Protein AF-A0A221MFC1-F1 (afdb_monomer_lite)

pLDDT: mean 81.08, std 14.46, range [47.0, 97.62]

Sequence (116 aa):
MKDYQKLYAYLPYFEKLSRDNNGLTDGKNPFVSEQHLLYTEYAKEMVEFAECFYEVGFVDADYMETLDEYGITNADEMDCNIPTADERLTKAILTKMIRDERFTSDAWVSYVEKSG

InterPro domains:
  IPR045425 Protein of unknown function DUF6508 [PF20118] (3-113)

Structure (mmCIF, N/CA/C/O backbone):
data_AF-A0A221MFC1-F1
#
_entry.id   AF-A0A221MFC1-F1
#
loop_
_atom_site.group_PDB
_atom_site.id
_atom_site.type_symbol
_atom_site.label_atom_id
_atom_site.label_alt_id
_atom_site.label_comp_id
_atom_site.label_asym_id
_atom_site.label_entity_id
_atom_site.label_seq_id
_atom_site.pdbx_PDB_ins_code
_atom_site.Cartn_x
_atom_site.Cartn_y
_atom_site.Cartn_z
_atom_site.occupancy
_atom_site.B_iso_or_equiv
_atom_site.auth_seq_id
_atom_site.auth_comp_id
_atom_site.auth_asym_id
_atom_site.auth_atom_id
_atom_site.pdbx_PDB_model_num
ATOM 1 N N . MET A 1 1 ? 3.248 -14.866 15.976 1.00 47.12 1 MET A N 1
ATOM 2 C CA . MET A 1 1 ? 3.705 -13.479 15.750 1.00 47.12 1 MET A CA 1
ATOM 3 C C . MET A 1 1 ? 3.839 -13.300 14.256 1.00 47.12 1 MET A C 1
ATOM 5 O O . MET A 1 1 ? 4.416 -14.178 13.629 1.00 47.12 1 MET A O 1
ATOM 9 N N . LYS A 1 2 ? 3.236 -12.253 13.690 1.00 64.25 2 LYS A N 1
ATOM 10 C CA . LYS A 1 2 ? 3.432 -11.929 12.277 1.00 64.25 2 LYS A CA 1
ATOM 11 C C . LYS A 1 2 ? 4.822 -11.307 12.148 1.00 64.25 2 LYS A C 1
ATOM 13 O O . LYS A 1 2 ? 5.126 -10.362 12.871 1.00 64.25 2 LYS A O 1
ATOM 18 N N . ASP A 1 3 ? 5.676 -11.905 11.328 1.00 76.38 3 ASP A N 1
ATOM 19 C CA . ASP A 1 3 ? 7.062 -11.473 11.181 1.00 76.38 3 ASP A CA 1
ATOM 20 C C . ASP A 1 3 ? 7.176 -10.446 10.054 1.00 76.38 3 ASP A C 1
ATOM 22 O O . ASP A 1 3 ? 7.448 -10.768 8.898 1.00 76.38 3 ASP A O 1
ATOM 26 N N . TYR A 1 4 ? 6.920 -9.187 10.400 1.00 85.31 4 TYR A N 1
ATOM 27 C CA . TYR A 1 4 ? 7.044 -8.073 9.465 1.00 85.31 4 TYR A CA 1
ATOM 28 C C . TYR A 1 4 ? 8.499 -7.645 9.242 1.00 85.31 4 TYR A C 1
ATOM 30 O O . TYR A 1 4 ? 8.738 -6.716 8.474 1.00 85.31 4 TYR A O 1
ATOM 38 N N . GLN A 1 5 ? 9.485 -8.313 9.861 1.00 86.06 5 GLN A N 1
ATOM 39 C CA . GLN A 1 5 ? 10.896 -7.963 9.677 1.00 86.06 5 GLN A CA 1
ATOM 40 C C . GLN A 1 5 ? 11.332 -8.087 8.220 1.00 86.06 5 GLN A C 1
ATOM 42 O O . GLN A 1 5 ? 12.179 -7.319 7.768 1.00 86.06 5 GLN A O 1
ATOM 47 N N . LYS A 1 6 ? 10.705 -8.995 7.462 1.00 89.62 6 LYS A N 1
ATOM 48 C CA . LYS A 1 6 ? 10.934 -9.132 6.021 1.00 89.62 6 LYS A CA 1
ATOM 49 C C . LYS A 1 6 ? 10.647 -7.839 5.249 1.00 89.62 6 LYS A C 1
ATOM 51 O O . LYS A 1 6 ? 11.347 -7.561 4.284 1.00 89.62 6 LYS A O 1
ATOM 56 N N . LEU A 1 7 ? 9.680 -7.024 5.683 1.00 89.81 7 LEU A N 1
ATOM 57 C CA . LEU A 1 7 ? 9.381 -5.739 5.037 1.00 89.81 7 LEU A CA 1
ATOM 58 C C . LEU A 1 7 ? 10.487 -4.709 5.283 1.00 89.81 7 LEU A C 1
ATOM 60 O O . LEU A 1 7 ? 10.785 -3.903 4.406 1.00 89.81 7 LEU A O 1
ATOM 64 N N . TYR A 1 8 ? 11.158 -4.770 6.436 1.00 89.25 8 TYR A N 1
ATOM 65 C CA . TYR A 1 8 ? 12.258 -3.855 6.738 1.00 89.25 8 TYR A CA 1
ATOM 66 C C . TYR A 1 8 ? 13.481 -4.064 5.843 1.00 89.25 8 TYR A C 1
ATOM 68 O O . TYR A 1 8 ? 14.261 -3.131 5.662 1.00 89.25 8 TYR A O 1
ATOM 76 N N . ALA A 1 9 ? 13.625 -5.239 5.220 1.00 91.94 9 ALA A N 1
ATOM 77 C CA . ALA A 1 9 ? 14.673 -5.486 4.231 1.00 91.94 9 ALA A CA 1
ATOM 78 C C . ALA A 1 9 ? 14.574 -4.554 3.006 1.00 91.94 9 ALA A C 1
ATOM 80 O O . ALA A 1 9 ? 15.580 -4.333 2.334 1.00 91.94 9 ALA A O 1
ATOM 81 N N . TYR A 1 10 ? 13.398 -3.967 2.751 1.00 91.31 10 TYR A N 1
ATOM 82 C CA . TYR A 1 10 ? 13.158 -3.030 1.652 1.00 91.31 10 TYR A CA 1
ATOM 83 C C . TYR A 1 10 ? 13.371 -1.558 2.050 1.00 91.31 10 TYR A C 1
ATOM 85 O O . TYR A 1 10 ? 13.425 -0.701 1.172 1.00 91.31 10 TYR A O 1
ATO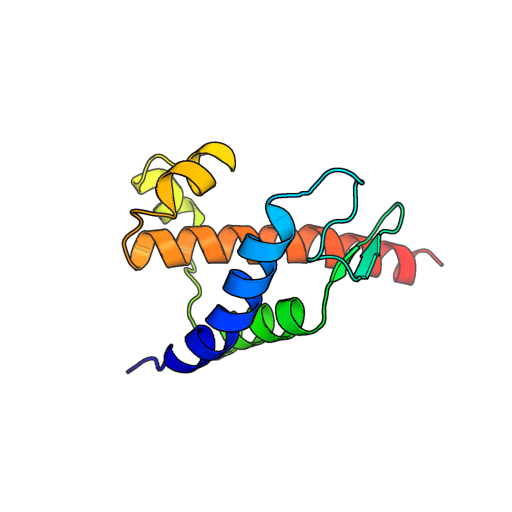M 93 N N . LEU A 1 11 ? 13.561 -1.231 3.340 1.00 89.12 11 LEU A N 1
ATOM 94 C CA . LEU A 1 11 ? 13.828 0.152 3.772 1.00 89.12 11 LEU A CA 1
ATOM 95 C C . LEU A 1 11 ? 15.026 0.791 3.048 1.00 89.12 11 LEU A C 1
ATOM 97 O O . LEU A 1 11 ? 14.870 1.912 2.564 1.00 89.12 11 LEU A O 1
ATOM 101 N N . PRO A 1 12 ? 16.181 0.113 2.866 1.00 90.75 12 PRO A N 1
ATOM 102 C CA . PRO A 1 12 ? 17.313 0.710 2.157 1.00 90.75 12 PRO A CA 1
ATOM 103 C C . PRO A 1 12 ? 16.991 1.102 0.710 1.00 90.75 12 PRO A C 1
ATOM 105 O O . PRO A 1 12 ? 17.548 2.077 0.201 1.00 90.75 12 PRO A O 1
ATOM 108 N N . TYR A 1 13 ? 16.097 0.359 0.047 1.00 88.19 13 TYR A N 1
ATOM 109 C CA . TYR A 1 13 ? 15.622 0.684 -1.296 1.00 88.19 13 TYR A CA 1
ATOM 110 C C . TYR A 1 13 ? 14.827 1.997 -1.283 1.00 88.19 13 TYR A C 1
ATOM 112 O O . TYR A 1 13 ? 15.191 2.933 -1.995 1.00 88.19 13 TYR A O 1
ATOM 120 N N . PHE A 1 14 ? 13.828 2.122 -0.404 1.00 85.38 14 PHE A N 1
ATOM 121 C CA . PHE A 1 14 ? 13.028 3.346 -0.274 1.00 85.38 14 PHE A CA 1
ATOM 122 C C . PHE A 1 14 ? 13.851 4.559 0.197 1.00 85.38 14 PHE A C 1
ATOM 124 O O . PHE A 1 14 ? 13.678 5.663 -0.315 1.00 85.38 14 PHE A O 1
ATOM 131 N N . GLU A 1 15 ? 14.801 4.374 1.116 1.00 86.38 15 GLU A N 1
ATOM 132 C CA . GLU A 1 15 ? 15.710 5.437 1.571 1.00 86.38 15 GLU A CA 1
ATOM 133 C C . GLU A 1 15 ? 16.646 5.919 0.458 1.00 86.38 15 GLU A C 1
ATOM 135 O O . GLU A 1 15 ? 16.943 7.112 0.347 1.00 86.38 15 GLU A O 1
ATOM 140 N N . LYS A 1 16 ? 17.146 4.998 -0.374 1.00 85.19 16 LYS A N 1
ATOM 141 C CA . LYS A 1 16 ? 17.930 5.352 -1.559 1.00 85.19 16 LYS A CA 1
ATOM 142 C C . LYS A 1 16 ? 17.077 6.164 -2.532 1.00 85.19 16 LYS A C 1
ATOM 144 O O . LYS A 1 16 ? 17.506 7.241 -2.928 1.00 85.19 16 LYS A O 1
ATOM 149 N N . LEU A 1 17 ? 15.861 5.705 -2.828 1.00 81.00 17 LEU A N 1
ATOM 150 C CA . LEU A 1 17 ? 14.929 6.429 -3.689 1.00 81.00 17 LEU A CA 1
ATOM 151 C C . LEU A 1 17 ? 14.613 7.831 -3.172 1.00 81.00 17 LEU A C 1
ATOM 153 O O . LEU A 1 17 ? 14.640 8.772 -3.950 1.00 81.00 17 LEU A O 1
ATOM 157 N N . SER A 1 18 ? 14.354 7.998 -1.874 1.00 76.44 18 SER A N 1
ATOM 158 C CA . SER A 1 18 ? 14.084 9.315 -1.284 1.00 76.44 18 SER A CA 1
ATOM 159 C C . SER A 1 18 ? 15.277 10.270 -1.421 1.00 76.44 18 SER A C 1
ATOM 161 O O . SER A 1 18 ? 15.091 11.436 -1.765 1.00 76.44 18 SER A O 1
ATOM 163 N N . ARG A 1 19 ? 16.508 9.779 -1.217 1.00 75.62 19 ARG A N 1
ATOM 164 C CA . ARG A 1 19 ? 17.728 10.583 -1.408 1.00 75.62 19 ARG A CA 1
ATOM 165 C C . ARG A 1 19 ? 17.940 10.977 -2.865 1.00 75.62 19 ARG A C 1
ATOM 167 O O . ARG A 1 19 ? 18.299 12.124 -3.125 1.00 75.62 19 ARG A O 1
ATOM 174 N N . ASP A 1 20 ? 17.699 10.049 -3.785 1.00 71.06 20 ASP A N 1
ATOM 175 C CA . ASP A 1 20 ? 17.884 10.261 -5.220 1.00 71.06 20 ASP A CA 1
ATOM 176 C C . ASP A 1 20 ? 16.753 11.144 -5.813 1.00 71.06 20 ASP A C 1
ATOM 178 O O . ASP A 1 20 ? 16.996 11.931 -6.727 1.00 71.06 20 ASP A O 1
ATOM 182 N N . ASN A 1 21 ? 15.538 11.101 -5.242 1.00 60.06 21 ASN A N 1
ATOM 183 C CA . ASN A 1 21 ? 14.353 11.858 -5.681 1.00 60.06 21 ASN A CA 1
ATOM 184 C C . ASN A 1 21 ? 14.281 13.318 -5.219 1.00 60.06 21 ASN A C 1
ATOM 186 O O . ASN A 1 21 ? 13.434 14.060 -5.719 1.00 60.06 21 ASN A O 1
ATOM 190 N N . ASN A 1 22 ? 15.186 13.791 -4.356 1.00 50.97 22 ASN A N 1
ATOM 191 C CA . ASN A 1 22 ? 15.301 15.228 -4.050 1.00 50.97 22 ASN A CA 1
ATOM 192 C C . ASN A 1 22 ? 15.720 16.085 -5.273 1.00 50.97 22 ASN A C 1
ATOM 194 O O . ASN A 1 22 ? 15.891 17.297 -5.149 1.00 50.97 22 ASN A O 1
ATOM 198 N N . GLY A 1 23 ? 15.870 15.471 -6.454 1.00 47.00 23 GLY A N 1
ATOM 199 C CA . GLY A 1 23 ? 16.110 16.107 -7.747 1.00 47.00 23 GLY A CA 1
ATOM 200 C C . GLY A 1 23 ? 15.224 15.562 -8.875 1.00 47.00 23 GLY A C 1
ATOM 201 O O . GLY A 1 23 ? 15.733 15.324 -9.967 1.00 47.00 23 GLY A O 1
ATOM 202 N N . LEU A 1 24 ? 13.918 15.351 -8.647 1.00 50.22 24 LEU A N 1
ATOM 203 C CA . LEU A 1 24 ? 12.938 15.077 -9.715 1.00 50.22 24 LEU A CA 1
ATOM 204 C C . LEU A 1 24 ? 12.789 16.298 -10.648 1.00 50.22 24 LEU A C 1
ATOM 206 O O . LEU A 1 24 ? 11.805 17.030 -10.600 1.00 50.22 24 LEU A O 1
ATOM 210 N N . THR A 1 25 ? 13.790 16.547 -11.491 1.00 47.41 25 THR A N 1
ATOM 211 C CA . THR A 1 25 ? 13.795 17.639 -12.477 1.00 47.41 25 THR A CA 1
ATOM 212 C C . THR A 1 25 ? 13.506 17.172 -13.902 1.00 47.41 25 THR A C 1
ATOM 214 O O . THR A 1 25 ? 13.448 18.016 -14.785 1.00 47.41 25 THR A O 1
ATOM 217 N N . ASP A 1 26 ? 13.316 15.867 -14.148 1.00 49.12 26 ASP A N 1
ATOM 218 C CA . ASP A 1 26 ? 13.337 15.336 -15.526 1.00 49.12 26 ASP A CA 1
ATOM 219 C C . ASP A 1 26 ? 12.308 14.224 -15.827 1.00 49.12 26 ASP A C 1
ATOM 221 O O . ASP A 1 26 ? 12.502 13.395 -16.714 1.00 49.12 26 ASP A O 1
ATOM 225 N N . GLY A 1 27 ? 11.200 14.172 -15.077 1.00 52.88 27 GLY A N 1
ATOM 226 C CA . GLY A 1 27 ? 10.035 13.338 -15.422 1.00 52.88 27 GLY A CA 1
ATOM 227 C C . GLY A 1 27 ? 10.212 11.816 -15.307 1.00 52.88 27 GLY A C 1
ATOM 228 O O . GLY A 1 27 ? 9.307 11.078 -15.686 1.00 52.88 27 GLY A O 1
ATOM 229 N N . LYS A 1 28 ? 11.337 11.319 -14.778 1.00 59.25 28 LYS A N 1
ATOM 230 C CA . LYS A 1 28 ? 11.560 9.882 -14.543 1.00 59.25 28 LYS A CA 1
ATOM 231 C C . LYS A 1 28 ? 11.119 9.486 -13.137 1.00 59.25 28 LYS A C 1
ATOM 233 O O . LYS A 1 28 ? 11.737 9.897 -12.161 1.00 59.25 28 LYS A O 1
ATOM 238 N N . ASN A 1 29 ? 10.071 8.671 -13.046 1.00 68.12 29 ASN A N 1
ATOM 239 C CA . ASN A 1 29 ? 9.635 8.051 -11.800 1.00 68.12 29 ASN A CA 1
ATOM 240 C C . ASN A 1 29 ? 10.500 6.803 -11.527 1.00 68.12 29 ASN A C 1
ATOM 242 O O . ASN A 1 29 ? 10.438 5.863 -12.314 1.00 68.12 29 ASN A O 1
ATOM 246 N N . PRO A 1 30 ? 11.290 6.740 -10.442 1.00 69.25 30 PRO A N 1
ATOM 247 C CA . PRO A 1 30 ? 12.195 5.614 -10.203 1.00 69.25 30 PRO A CA 1
ATOM 248 C C . PRO A 1 30 ? 11.495 4.341 -9.705 1.00 69.25 30 PRO A C 1
ATOM 250 O O . PRO A 1 30 ? 12.132 3.292 -9.612 1.00 69.25 30 PRO A O 1
ATOM 253 N N . PHE A 1 31 ? 10.200 4.414 -9.385 1.00 72.06 31 PHE A N 1
ATOM 254 C CA . PHE A 1 31 ? 9.372 3.235 -9.141 1.00 72.06 31 PHE A CA 1
ATOM 255 C C . PHE A 1 31 ? 9.021 2.502 -10.442 1.00 72.06 31 PHE A C 1
ATOM 257 O O . PHE A 1 31 ? 8.633 1.337 -10.397 1.00 72.06 31 PHE A O 1
ATOM 264 N N . VAL A 1 32 ? 9.170 3.175 -11.586 1.00 72.62 32 VAL A N 1
ATOM 265 C CA . VAL A 1 32 ? 8.741 2.720 -12.907 1.00 72.62 32 VAL A CA 1
ATOM 266 C C . VAL A 1 32 ? 9.967 2.454 -13.778 1.00 72.62 32 VAL A C 1
ATOM 268 O O . VAL A 1 32 ? 10.775 3.349 -14.020 1.00 72.62 32 VAL A O 1
ATOM 271 N N . SER A 1 33 ? 10.118 1.221 -14.259 1.00 73.19 33 SER A N 1
ATOM 272 C CA . SER A 1 33 ? 11.149 0.855 -15.236 1.00 73.19 33 SER A CA 1
ATOM 273 C C . SER A 1 33 ? 10.753 1.250 -16.654 1.00 73.19 33 SER A C 1
ATOM 275 O O . SER A 1 33 ? 11.604 1.701 -17.420 1.00 73.19 33 SER A O 1
ATOM 277 N N . GLU A 1 34 ? 9.471 1.119 -16.993 1.00 68.94 34 GLU A N 1
ATOM 278 C CA . GLU A 1 34 ? 8.924 1.520 -18.285 1.00 68.94 34 GLU A CA 1
ATOM 279 C C . GLU A 1 34 ? 7.481 2.005 -18.130 1.00 68.94 34 GLU A C 1
ATOM 281 O O . GLU A 1 34 ? 6.685 1.422 -17.395 1.00 68.94 34 GLU A O 1
ATOM 286 N N . GLN A 1 35 ? 7.142 3.091 -18.822 1.00 67.81 35 GLN A N 1
ATOM 287 C CA . GLN A 1 35 ? 5.788 3.627 -18.848 1.00 67.81 35 GLN A CA 1
ATOM 288 C C . GLN A 1 35 ? 5.241 3.535 -20.267 1.00 67.81 35 GLN A C 1
ATOM 290 O O . GLN A 1 35 ? 5.747 4.184 -21.184 1.00 67.81 35 GLN A O 1
ATOM 295 N N . HIS A 1 36 ? 4.173 2.764 -20.430 1.00 66.56 36 HIS A N 1
ATOM 296 C CA . HIS A 1 36 ? 3.409 2.680 -21.667 1.00 66.56 36 HIS A CA 1
ATOM 297 C C . HIS A 1 36 ? 2.161 3.554 -21.568 1.00 66.56 36 HIS A C 1
ATOM 299 O O . HIS A 1 36 ? 1.737 3.948 -20.484 1.00 66.56 36 HIS A O 1
ATOM 305 N N . LEU A 1 37 ? 1.527 3.837 -22.709 1.00 65.81 37 LEU A N 1
ATOM 306 C CA . LEU A 1 37 ? 0.290 4.633 -22.755 1.00 65.81 37 LEU A CA 1
ATOM 307 C C . LEU A 1 37 ? -0.833 4.063 -21.873 1.00 65.81 37 LEU A C 1
ATOM 309 O O . LEU A 1 37 ? -1.734 4.807 -21.495 1.00 65.81 37 LEU A O 1
ATOM 313 N N . LEU A 1 38 ? -0.799 2.756 -21.593 1.00 60.81 38 LEU A N 1
ATOM 314 C CA . LEU A 1 38 ? -1.873 2.030 -20.918 1.00 60.81 38 LEU A CA 1
ATOM 315 C C . LEU A 1 38 ? -1.410 1.194 -19.716 1.00 60.81 38 LEU A C 1
ATOM 317 O O . LEU A 1 38 ? -2.265 0.687 -19.003 1.00 60.81 38 LEU A O 1
ATOM 321 N N . TYR A 1 39 ? -0.108 1.014 -19.476 1.00 66.88 39 TYR A N 1
ATOM 322 C CA . TYR A 1 39 ? 0.374 0.219 -18.341 1.00 66.88 39 TYR A CA 1
ATOM 323 C C . TYR A 1 39 ? 1.762 0.659 -17.871 1.00 66.88 39 TYR A C 1
ATOM 325 O O . TYR A 1 39 ? 2.500 1.329 -18.597 1.00 66.88 39 TYR A O 1
ATOM 333 N N . THR A 1 40 ? 2.101 0.259 -16.649 1.00 75.56 40 THR A N 1
ATOM 334 C CA . THR A 1 40 ? 3.347 0.614 -15.971 1.00 75.56 40 THR A CA 1
ATOM 335 C C . THR A 1 40 ? 4.119 -0.655 -15.643 1.00 75.56 40 THR A C 1
ATOM 337 O O . THR A 1 40 ? 3.576 -1.572 -15.029 1.00 75.56 40 THR A O 1
ATOM 340 N N . GLU A 1 41 ? 5.390 -0.708 -16.022 1.00 77.44 41 GLU A N 1
ATOM 341 C CA . GLU A 1 41 ? 6.322 -1.717 -15.529 1.00 77.44 41 GLU A CA 1
ATOM 342 C C . GLU A 1 41 ? 7.060 -1.155 -14.317 1.00 77.44 41 GLU A C 1
ATOM 344 O O . GLU A 1 41 ? 7.673 -0.089 -14.396 1.00 77.44 41 GLU A O 1
ATOM 349 N N . TYR A 1 42 ? 6.987 -1.849 -13.181 1.00 81.31 42 TYR A N 1
ATOM 350 C CA . TYR A 1 42 ? 7.635 -1.402 -11.949 1.00 81.31 42 TYR A CA 1
ATOM 351 C C . TYR A 1 42 ? 9.050 -1.954 -11.819 1.00 81.31 42 TYR A C 1
ATOM 353 O O . TYR A 1 42 ? 9.365 -3.055 -12.277 1.00 81.31 42 TYR A O 1
ATOM 361 N N . ALA A 1 43 ? 9.886 -1.211 -11.094 1.00 85.00 43 ALA A N 1
ATOM 362 C CA . ALA A 1 43 ? 11.164 -1.718 -10.622 1.00 85.00 43 ALA A CA 1
ATOM 363 C C . ALA A 1 43 ? 10.971 -3.038 -9.856 1.00 85.00 43 ALA A C 1
ATOM 365 O O . ALA A 1 43 ? 10.022 -3.199 -9.083 1.00 85.00 43 ALA A O 1
ATOM 366 N N . LYS A 1 44 ? 11.902 -3.975 -10.046 1.00 87.25 44 LYS A N 1
ATOM 367 C CA . LYS A 1 44 ? 11.835 -5.318 -9.461 1.00 87.25 44 LYS A CA 1
ATOM 368 C C . LYS A 1 44 ? 11.635 -5.280 -7.941 1.00 87.25 44 LYS A C 1
ATOM 370 O O . LYS A 1 44 ? 10.820 -6.025 -7.411 1.00 87.25 44 LYS A O 1
ATOM 375 N N . GLU A 1 45 ? 12.333 -4.384 -7.255 1.00 89.44 45 GLU A N 1
ATOM 376 C CA . GLU A 1 45 ? 12.257 -4.217 -5.805 1.00 89.44 45 GLU A CA 1
ATOM 377 C C . GLU A 1 45 ? 10.855 -3.795 -5.328 1.00 89.44 45 GLU A C 1
ATOM 379 O O . GLU A 1 45 ? 10.438 -4.205 -4.245 1.00 89.44 45 GLU A O 1
ATOM 384 N N . MET A 1 46 ? 10.102 -3.033 -6.133 1.00 86.31 46 MET A N 1
ATOM 385 C CA . MET A 1 46 ? 8.708 -2.676 -5.824 1.00 86.31 46 MET A CA 1
ATOM 386 C C . MET A 1 46 ? 7.770 -3.869 -5.951 1.00 86.31 46 MET A C 1
ATOM 388 O O . MET A 1 46 ? 6.895 -4.050 -5.104 1.00 86.31 46 MET A O 1
ATOM 392 N N . VAL A 1 47 ? 7.965 -4.691 -6.986 1.00 88.56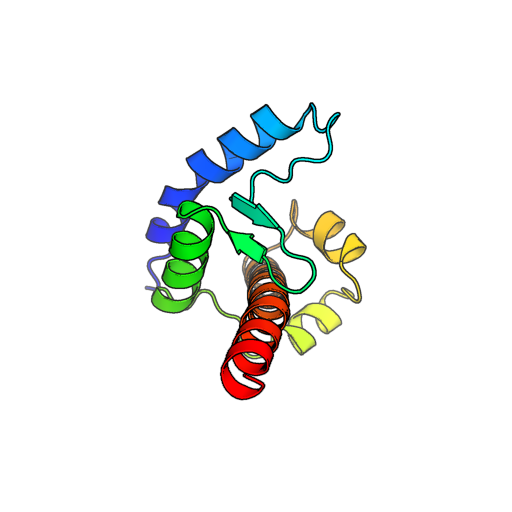 47 VAL A N 1
ATOM 393 C CA . VAL A 1 47 ? 7.187 -5.921 -7.179 1.00 88.56 47 VAL A CA 1
ATOM 394 C C . VAL A 1 47 ? 7.434 -6.877 -6.013 1.00 88.56 47 VAL A C 1
ATOM 396 O O . VAL A 1 47 ? 6.486 -7.324 -5.371 1.00 88.56 47 VAL A O 1
ATOM 399 N N . GLU A 1 48 ? 8.701 -7.111 -5.667 1.00 92.19 48 GLU A N 1
ATOM 400 C CA . GLU A 1 48 ? 9.082 -7.978 -4.547 1.00 92.19 48 GLU A CA 1
ATOM 401 C C . GLU A 1 48 ? 8.558 -7.452 -3.199 1.00 92.19 48 GLU A C 1
ATOM 403 O O . GLU A 1 48 ? 8.120 -8.236 -2.356 1.00 92.19 48 GLU A O 1
ATOM 408 N N . PHE A 1 49 ? 8.554 -6.130 -2.989 1.00 91.94 49 PHE A N 1
ATOM 409 C CA . PHE A 1 49 ? 7.952 -5.525 -1.801 1.00 91.94 49 PHE A CA 1
ATOM 410 C C . PHE A 1 49 ? 6.445 -5.803 -1.721 1.00 91.94 49 PHE A C 1
ATOM 412 O O . PHE A 1 49 ? 5.958 -6.215 -0.666 1.00 91.94 49 PHE A O 1
ATOM 419 N N . ALA A 1 50 ? 5.707 -5.614 -2.820 1.00 90.44 50 ALA A N 1
ATOM 420 C CA . ALA A 1 50 ? 4.266 -5.859 -2.863 1.00 90.44 50 ALA A CA 1
ATOM 421 C C . ALA A 1 50 ? 3.927 -7.343 -2.634 1.00 90.44 50 ALA A C 1
ATOM 423 O O . ALA A 1 50 ? 2.998 -7.660 -1.890 1.00 90.44 50 ALA A O 1
ATOM 424 N N . GLU A 1 51 ? 4.698 -8.266 -3.210 1.00 91.31 51 GLU A N 1
ATOM 425 C CA . GLU A 1 51 ? 4.551 -9.704 -2.958 1.00 91.31 51 GLU A CA 1
ATOM 426 C C . GLU A 1 51 ? 4.809 -10.049 -1.486 1.00 91.31 51 GLU A C 1
ATOM 428 O O . GLU A 1 51 ? 3.984 -10.712 -0.849 1.00 91.31 51 GLU A O 1
ATOM 433 N N . CYS A 1 52 ? 5.902 -9.534 -0.914 1.00 92.69 52 CYS A N 1
ATOM 434 C CA . CYS A 1 52 ? 6.243 -9.727 0.494 1.00 92.69 52 CYS A CA 1
ATOM 435 C C . CYS A 1 52 ? 5.155 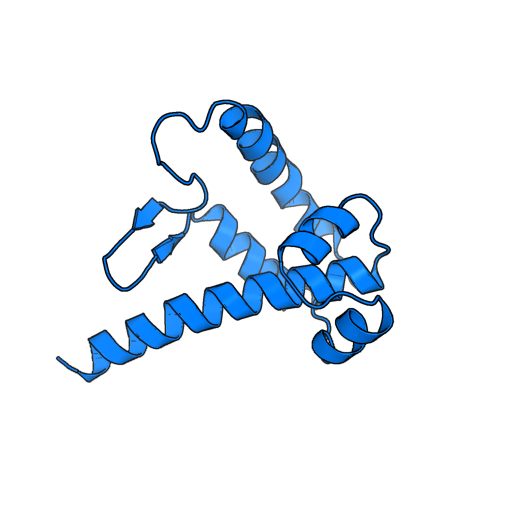-9.164 1.423 1.00 92.69 52 CYS A C 1
ATOM 437 O O . CYS A 1 52 ? 4.775 -9.816 2.396 1.00 92.69 52 CYS A O 1
ATOM 439 N N . PHE A 1 53 ? 4.595 -7.992 1.103 1.00 92.12 53 PHE A N 1
ATOM 440 C CA . PHE A 1 53 ? 3.487 -7.364 1.831 1.00 92.12 53 PHE A CA 1
ATOM 441 C C . PHE A 1 53 ? 2.274 -8.293 1.962 1.00 92.12 53 PHE A C 1
ATOM 443 O O . PHE A 1 53 ? 1.712 -8.439 3.057 1.00 92.12 53 PHE A O 1
ATOM 450 N N . TYR A 1 54 ? 1.901 -8.964 0.869 1.00 90.25 54 TYR A N 1
ATOM 451 C CA . TYR A 1 54 ? 0.835 -9.963 0.882 1.00 90.25 54 TYR A CA 1
ATOM 452 C C . TYR A 1 54 ? 1.249 -11.241 1.622 1.00 90.25 54 TYR A C 1
ATOM 454 O O . TYR A 1 54 ? 0.466 -11.740 2.432 1.00 90.25 54 TYR A O 1
ATOM 462 N N . GLU A 1 55 ? 2.468 -11.745 1.403 1.00 91.94 55 GLU A N 1
ATOM 463 C CA . GLU A 1 55 ? 2.979 -12.974 2.030 1.00 91.94 55 GLU A CA 1
ATOM 464 C C . GLU A 1 55 ? 2.966 -12.888 3.563 1.00 91.94 55 GLU A C 1
ATOM 466 O O . GLU A 1 55 ? 2.522 -13.814 4.244 1.00 91.94 55 GLU A O 1
ATOM 471 N N . VAL A 1 56 ? 3.411 -11.761 4.126 1.00 91.38 56 VAL A N 1
ATOM 472 C CA . VAL A 1 56 ? 3.471 -11.571 5.586 1.00 91.38 56 VAL A CA 1
ATOM 473 C C . VAL A 1 56 ? 2.127 -11.167 6.200 1.00 91.38 56 VAL A C 1
ATOM 475 O O . VAL A 1 56 ? 2.009 -11.047 7.424 1.00 91.38 56 VAL A O 1
ATOM 478 N N . GLY A 1 57 ? 1.099 -10.950 5.375 1.00 90.50 57 GLY A N 1
ATOM 479 C CA . GLY A 1 57 ? -0.238 -10.577 5.826 1.00 90.50 57 GLY A CA 1
ATOM 480 C C . GLY A 1 57 ? -0.281 -9.217 6.529 1.00 90.50 57 GLY A C 1
ATOM 481 O O . GLY A 1 57 ? -0.988 -9.081 7.539 1.00 90.50 57 GLY A O 1
ATOM 482 N N . PHE A 1 58 ? 0.466 -8.231 6.009 1.00 91.31 58 PHE A N 1
ATOM 483 C CA . PHE A 1 58 ? 0.402 -6.816 6.421 1.00 91.31 58 PHE A CA 1
ATOM 484 C C . PHE A 1 58 ? -0.781 -6.074 5.761 1.00 91.31 58 PHE A C 1
ATOM 486 O O . PHE A 1 58 ? -0.826 -4.852 5.710 1.00 91.31 58 PHE A O 1
ATOM 493 N N . VAL A 1 59 ? -1.759 -6.825 5.260 1.00 92.50 59 VAL A N 1
ATOM 494 C CA . VAL A 1 59 ? -2.965 -6.310 4.612 1.00 92.50 59 VAL A CA 1
ATOM 495 C C . VAL A 1 59 ? -4.006 -5.944 5.667 1.00 92.50 59 VAL A C 1
ATOM 497 O O . VAL A 1 59 ? -4.231 -6.712 6.607 1.00 92.50 59 VAL A O 1
ATOM 500 N N . ASP A 1 60 ? -4.683 -4.817 5.468 1.00 95.38 60 ASP A N 1
ATOM 501 C CA . ASP A 1 60 ? -5.950 -4.503 6.125 1.00 95.38 60 ASP A CA 1
ATOM 502 C C . ASP A 1 60 ? -7.114 -4.888 5.193 1.00 95.38 60 ASP A C 1
ATOM 504 O O . ASP A 1 60 ? -7.236 -4.381 4.077 1.00 95.38 60 ASP A O 1
ATOM 508 N N . ALA A 1 61 ? -7.941 -5.848 5.611 1.00 93.50 61 ALA A N 1
ATOM 509 C CA . ALA A 1 61 ? -9.080 -6.299 4.811 1.00 93.50 61 ALA A CA 1
ATOM 510 C C . ALA A 1 61 ? -10.154 -5.208 4.687 1.00 93.50 61 ALA A C 1
ATOM 512 O O . ALA A 1 61 ? -10.755 -5.077 3.618 1.00 93.50 61 ALA A O 1
ATOM 513 N N . ASP A 1 62 ? -10.291 -4.394 5.732 1.00 96.19 62 ASP A N 1
ATOM 514 C CA . ASP A 1 62 ? -11.312 -3.364 5.902 1.00 96.19 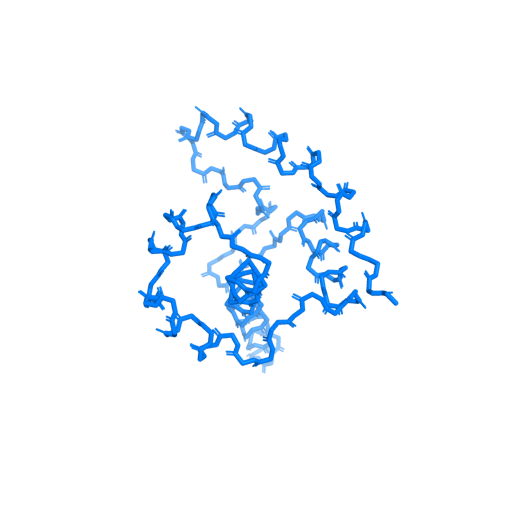62 ASP A CA 1
ATOM 515 C C . ASP A 1 62 ? -10.688 -1.968 5.746 1.00 96.19 62 ASP A C 1
ATOM 517 O O . ASP A 1 62 ? -11.169 -0.982 6.294 1.00 96.19 62 ASP A O 1
ATOM 521 N N . TYR A 1 63 ? -9.603 -1.870 4.964 1.00 95.50 63 TYR A N 1
ATOM 522 C CA . TYR A 1 63 ? -8.814 -0.647 4.801 1.00 95.50 63 TYR A CA 1
ATOM 523 C C . TYR A 1 63 ? -9.649 0.584 4.428 1.00 95.50 63 TYR A C 1
ATOM 525 O O . TYR A 1 63 ? -9.281 1.685 4.809 1.00 95.50 63 TYR A O 1
ATOM 533 N N . MET A 1 64 ? -10.765 0.430 3.706 1.00 95.19 64 MET A N 1
ATOM 534 C CA . MET A 1 64 ? -11.661 1.553 3.404 1.00 95.19 64 MET A CA 1
ATOM 535 C C . MET A 1 64 ? -12.345 2.098 4.663 1.00 95.19 64 MET A C 1
ATOM 537 O O . MET A 1 64 ? -12.384 3.310 4.846 1.00 95.19 64 MET A O 1
ATOM 541 N N . GLU A 1 65 ? -12.842 1.218 5.534 1.00 97.50 65 GLU A N 1
ATOM 542 C CA . GLU A 1 65 ? -13.461 1.598 6.810 1.00 97.50 65 GLU A CA 1
ATOM 543 C C . GLU A 1 65 ? -12.408 2.155 7.769 1.00 97.50 65 GLU A C 1
ATOM 545 O O . GLU A 1 65 ? -12.617 3.199 8.379 1.00 97.50 65 GLU A O 1
ATOM 550 N N . THR A 1 66 ? -11.228 1.526 7.836 1.00 97.62 66 THR A N 1
ATOM 551 C CA . THR A 1 66 ? -10.108 2.059 8.619 1.00 97.62 66 THR A CA 1
ATOM 552 C C . THR A 1 66 ? -9.709 3.456 8.136 1.00 97.62 66 THR A C 1
ATOM 554 O O . THR A 1 66 ? -9.474 4.325 8.961 1.00 97.62 66 THR A O 1
ATOM 557 N N . LEU A 1 67 ? -9.635 3.723 6.830 1.00 97.12 67 LEU A N 1
ATOM 558 C CA . LEU A 1 67 ? -9.306 5.069 6.341 1.00 97.12 67 LEU A CA 1
ATOM 559 C C . LEU A 1 67 ? -10.388 6.094 6.716 1.00 97.12 67 LEU A C 1
ATOM 561 O O . LEU A 1 67 ? -10.041 7.182 7.172 1.00 97.12 67 LEU A O 1
ATOM 565 N N . ASP A 1 68 ? -11.668 5.728 6.607 1.00 96.94 68 ASP A N 1
ATOM 566 C CA . ASP A 1 68 ? -12.796 6.586 6.995 1.00 96.94 68 ASP A CA 1
ATOM 567 C C . ASP A 1 68 ? -12.778 6.925 8.497 1.00 96.94 68 ASP A C 1
ATOM 569 O O . ASP A 1 68 ? -12.921 8.086 8.878 1.00 96.94 68 ASP A O 1
ATOM 573 N N . GLU A 1 69 ? -12.483 5.948 9.363 1.00 97.06 69 GLU A N 1
ATOM 574 C CA . GLU A 1 69 ? -12.339 6.164 10.812 1.00 97.06 69 GLU A CA 1
ATOM 575 C C . GLU A 1 69 ? -11.232 7.168 11.169 1.00 97.06 69 GLU A C 1
ATOM 577 O O . GLU A 1 69 ? -11.345 7.893 12.160 1.00 97.06 69 GLU A O 1
ATOM 582 N N . TYR A 1 70 ? -10.165 7.220 10.369 1.00 96.38 70 TYR A N 1
ATOM 583 C CA . TYR A 1 70 ? -9.068 8.178 10.533 1.00 96.38 70 TYR A CA 1
ATOM 584 C C . TYR A 1 70 ? -9.306 9.488 9.764 1.00 96.38 70 TYR A C 1
ATOM 586 O O . TYR A 1 70 ? -8.452 10.374 9.788 1.00 96.38 70 TYR A O 1
ATOM 594 N N . GLY A 1 71 ? -10.460 9.638 9.107 1.00 95.56 71 GLY A N 1
ATOM 595 C CA . GLY A 1 71 ? -10.809 10.821 8.325 1.00 95.56 71 GLY A CA 1
ATOM 596 C C . GLY A 1 71 ? -9.978 10.985 7.053 1.00 95.56 71 GLY A C 1
ATOM 597 O O . GLY A 1 71 ? -9.787 12.113 6.608 1.00 95.56 71 GLY A O 1
ATOM 598 N N . ILE A 1 72 ? -9.462 9.889 6.486 1.00 95.56 72 ILE A N 1
ATOM 599 C CA . ILE A 1 72 ? -8.689 9.890 5.241 1.00 95.56 72 ILE A CA 1
ATOM 600 C C . ILE A 1 72 ? -9.597 9.545 4.062 1.00 95.56 72 ILE A C 1
ATOM 602 O O . ILE A 1 72 ? -10.102 8.432 3.931 1.00 95.56 72 ILE A O 1
ATOM 606 N N . THR A 1 73 ? -9.740 10.497 3.153 1.00 90.56 73 THR A N 1
ATOM 607 C CA . THR A 1 73 ? -10.637 10.449 1.994 1.00 90.56 73 THR A CA 1
ATOM 608 C C . THR A 1 73 ? -9.899 10.487 0.658 1.00 90.56 73 THR A C 1
ATOM 610 O O . THR A 1 73 ? -10.464 10.102 -0.368 1.00 90.56 73 THR A O 1
ATOM 613 N N . ASN A 1 74 ? -8.643 10.941 0.638 1.00 88.44 74 ASN A N 1
ATOM 614 C CA . ASN A 1 74 ? -7.869 11.131 -0.588 1.00 88.44 74 ASN A CA 1
ATOM 615 C C . ASN A 1 74 ? -6.361 10.879 -0.394 1.00 88.44 74 ASN A C 1
ATOM 617 O O . ASN A 1 74 ? -5.886 10.664 0.719 1.00 88.44 74 ASN A O 1
ATOM 621 N N . ALA A 1 75 ? -5.619 10.873 -1.506 1.00 86.75 75 ALA A N 1
ATOM 622 C CA . ALA A 1 75 ? -4.181 10.599 -1.518 1.00 86.75 75 ALA A CA 1
ATOM 623 C C . ALA A 1 75 ? -3.356 11.667 -0.774 1.00 86.75 75 ALA A C 1
ATOM 625 O O . ALA A 1 75 ? -2.438 11.307 -0.044 1.00 86.75 75 ALA A O 1
ATOM 626 N N . ASP A 1 76 ? -3.721 12.949 -0.872 1.00 89.00 76 ASP A N 1
ATOM 627 C CA . ASP A 1 76 ? -2.999 14.028 -0.179 1.00 89.00 76 ASP A CA 1
ATOM 628 C C . ASP A 1 76 ? -3.086 13.861 1.350 1.00 89.00 76 ASP A C 1
ATOM 630 O O . ASP A 1 76 ? -2.116 14.072 2.082 1.00 89.00 76 ASP A O 1
ATOM 634 N N . GLU A 1 77 ? -4.249 13.432 1.847 1.00 91.25 77 GLU A N 1
ATOM 635 C CA . GLU A 1 77 ? -4.456 13.102 3.259 1.00 91.25 77 GLU A CA 1
ATOM 636 C C . GLU A 1 77 ? -3.672 11.854 3.677 1.00 91.25 77 GLU A C 1
ATOM 638 O O . GLU A 1 77 ? -3.139 11.824 4.788 1.00 91.25 77 GLU A O 1
ATOM 643 N N . MET A 1 78 ? -3.548 10.845 2.807 1.00 91.25 78 MET A N 1
ATOM 644 C CA . MET A 1 78 ? -2.677 9.692 3.062 1.00 91.25 78 MET A CA 1
ATOM 645 C C . MET A 1 78 ? -1.223 10.144 3.240 1.00 91.25 78 MET A C 1
ATOM 647 O O . MET A 1 78 ? -0.608 9.818 4.257 1.00 91.25 78 MET A O 1
ATOM 651 N N . ASP A 1 79 ? -0.703 10.954 2.318 1.00 87.62 79 ASP A N 1
ATOM 652 C CA . ASP A 1 79 ? 0.678 11.451 2.346 1.00 87.62 79 ASP A CA 1
ATOM 653 C C . ASP A 1 79 ? 0.971 12.273 3.606 1.00 87.62 79 ASP A C 1
ATOM 655 O O . ASP A 1 79 ? 2.019 12.118 4.238 1.00 87.62 79 ASP A O 1
ATOM 659 N N . CYS A 1 80 ? 0.018 13.109 4.020 1.00 90.62 80 CYS A N 1
ATOM 660 C CA . CYS A 1 80 ? 0.142 13.934 5.219 1.00 90.62 80 CYS A CA 1
ATOM 661 C C . CYS A 1 80 ? 0.124 13.117 6.522 1.00 90.62 80 CYS A C 1
ATOM 663 O O . CYS A 1 80 ? 0.725 13.542 7.510 1.00 90.62 80 CYS A O 1
ATOM 665 N N . ASN A 1 81 ? -0.549 11.961 6.543 1.00 92.19 81 ASN A N 1
ATOM 666 C CA . ASN A 1 81 ? -0.705 11.143 7.747 1.00 92.19 81 ASN A CA 1
ATOM 667 C C . ASN A 1 81 ? 0.315 10.002 7.866 1.00 92.19 81 ASN A C 1
ATOM 669 O O . ASN A 1 81 ? 0.586 9.576 8.989 1.00 92.19 81 ASN A O 1
ATOM 673 N N . ILE A 1 82 ? 0.921 9.534 6.764 1.00 88.50 82 ILE A N 1
ATOM 674 C CA . ILE A 1 82 ? 1.953 8.474 6.763 1.00 88.50 82 ILE A CA 1
ATOM 675 C C . ILE A 1 82 ? 3.049 8.693 7.822 1.00 88.50 82 ILE A C 1
ATOM 677 O O . ILE A 1 82 ? 3.331 7.750 8.563 1.00 88.50 82 ILE A O 1
ATOM 681 N N . PRO A 1 83 ? 3.667 9.886 7.958 1.00 89.12 83 PRO A N 1
ATOM 682 C CA . PRO A 1 83 ? 4.798 10.071 8.873 1.00 89.12 83 PRO A CA 1
ATOM 683 C C . PRO A 1 83 ? 4.451 9.861 10.351 1.00 89.12 83 PRO A C 1
ATOM 685 O O . PRO A 1 83 ? 5.336 9.596 11.164 1.00 89.12 83 PRO A O 1
ATOM 688 N N . THR A 1 84 ? 3.174 10.012 10.703 1.00 91.94 84 THR A N 1
ATOM 689 C CA . THR A 1 84 ? 2.661 9.911 12.075 1.00 91.94 84 THR A CA 1
ATOM 690 C C . THR A 1 84 ? 1.677 8.758 12.256 1.00 91.94 84 THR A C 1
ATOM 692 O O . THR A 1 84 ? 1.057 8.652 13.314 1.00 91.94 84 THR A O 1
ATOM 695 N N . ALA A 1 85 ? 1.509 7.912 11.240 1.00 92.69 85 ALA A N 1
ATOM 696 C CA . ALA A 1 85 ? 0.554 6.820 11.252 1.00 92.69 85 ALA A CA 1
ATOM 697 C C . ALA A 1 85 ? 0.933 5.768 12.302 1.00 92.69 85 ALA A C 1
ATOM 699 O O . ALA A 1 85 ? 2.086 5.348 12.413 1.00 92.69 85 ALA A O 1
ATOM 700 N N . ASP A 1 86 ? -0.063 5.300 13.053 1.00 94.31 86 ASP A N 1
ATOM 701 C CA . ASP A 1 86 ? 0.092 4.083 13.843 1.00 94.31 86 ASP A CA 1
ATOM 702 C C . ASP A 1 86 ? 0.097 2.839 12.932 1.00 94.31 86 ASP A C 1
ATOM 704 O O . ASP A 1 86 ? -0.080 2.919 11.712 1.00 94.31 86 ASP A O 1
ATOM 708 N N . GLU A 1 87 ? 0.315 1.656 13.510 1.00 91.25 87 GLU A N 1
ATOM 709 C CA . GLU A 1 87 ? 0.371 0.410 12.738 1.00 91.25 87 GLU A CA 1
ATOM 710 C C . GLU A 1 87 ? -0.931 0.135 11.962 1.00 91.25 87 GLU A C 1
ATOM 712 O O . GLU A 1 87 ? -0.878 -0.405 10.855 1.00 91.25 87 GLU A O 1
ATOM 717 N N . ARG A 1 88 ? -2.095 0.491 12.523 1.00 94.62 88 ARG A N 1
ATOM 718 C CA . ARG A 1 88 ? -3.400 0.245 11.894 1.00 94.62 88 ARG A CA 1
ATOM 719 C C . ARG A 1 88 ? -3.564 1.142 10.672 1.00 94.62 88 ARG A C 1
ATOM 721 O O . ARG A 1 88 ? -3.829 0.633 9.584 1.00 94.62 88 ARG A O 1
ATOM 728 N N . LEU A 1 89 ? -3.316 2.438 10.829 1.00 95.50 89 LEU A N 1
ATOM 729 C CA . LEU A 1 89 ? -3.382 3.396 9.733 1.00 95.50 89 LEU A CA 1
ATOM 730 C C . LEU A 1 89 ? -2.339 3.095 8.651 1.00 95.50 89 LEU A C 1
ATOM 732 O O . LEU A 1 89 ? -2.656 3.115 7.465 1.00 95.50 89 LEU A O 1
ATOM 736 N N . THR A 1 90 ? -1.119 2.725 9.050 1.00 94.06 90 THR A N 1
ATOM 737 C CA . THR A 1 90 ? -0.045 2.344 8.118 1.00 94.06 90 THR A CA 1
ATOM 738 C C . THR A 1 90 ? -0.467 1.170 7.234 1.00 94.06 90 THR A C 1
ATOM 740 O O . THR A 1 90 ? -0.276 1.207 6.019 1.00 94.06 90 THR A O 1
ATOM 743 N N . LYS A 1 91 ? -1.079 0.129 7.815 1.00 94.25 91 LYS A N 1
ATOM 744 C CA . LYS A 1 91 ? -1.591 -1.017 7.045 1.00 94.25 91 LYS A CA 1
ATOM 745 C C . LYS A 1 91 ? -2.683 -0.616 6.068 1.00 94.25 91 LYS A C 1
ATOM 747 O O . LYS A 1 91 ? -2.654 -1.073 4.926 1.00 94.25 91 LYS A O 1
ATOM 752 N N . ALA A 1 92 ? -3.630 0.214 6.498 1.00 96.50 92 ALA A N 1
ATOM 753 C CA . ALA A 1 92 ? -4.737 0.641 5.654 1.00 96.50 92 ALA A CA 1
ATOM 754 C C . ALA A 1 92 ? -4.252 1.475 4.460 1.00 96.50 92 ALA A C 1
ATOM 756 O O . ALA A 1 92 ? -4.605 1.181 3.316 1.00 96.50 92 ALA A O 1
ATOM 757 N N . ILE A 1 93 ? -3.364 2.441 4.715 1.00 95.12 93 ILE A N 1
ATOM 758 C CA . ILE A 1 93 ? -2.745 3.281 3.686 1.00 95.12 93 ILE A CA 1
ATOM 759 C C . ILE A 1 93 ? -1.973 2.423 2.678 1.00 95.12 93 ILE A C 1
ATOM 761 O O . ILE A 1 93 ? -2.251 2.489 1.481 1.00 95.12 93 ILE A O 1
ATOM 765 N N . LEU A 1 94 ? -1.056 1.568 3.143 1.00 92.62 94 LEU A N 1
ATOM 766 C CA . LEU A 1 94 ? -0.262 0.721 2.246 1.00 92.62 94 LEU A CA 1
ATOM 767 C C . LEU A 1 94 ? -1.133 -0.276 1.473 1.00 92.62 94 LEU A C 1
ATOM 769 O O . LEU A 1 94 ? -0.891 -0.515 0.292 1.00 92.62 94 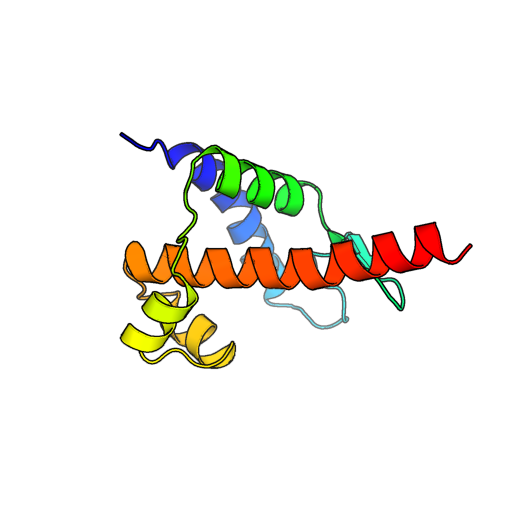LEU A O 1
ATOM 773 N N . THR A 1 95 ? -2.180 -0.820 2.103 1.00 94.88 95 THR A N 1
ATOM 774 C CA . THR A 1 95 ? -3.132 -1.703 1.415 1.00 94.88 95 THR A CA 1
ATOM 775 C C . THR A 1 95 ? -3.834 -0.972 0.280 1.00 94.88 95 THR A C 1
ATOM 777 O O . THR A 1 95 ? -3.945 -1.530 -0.812 1.00 94.88 95 THR A O 1
ATOM 780 N N . LYS A 1 96 ? -4.290 0.264 0.517 1.00 93.50 96 LYS A N 1
ATOM 781 C CA . LYS A 1 96 ? -4.913 1.090 -0.518 1.00 93.50 96 LYS A CA 1
ATOM 782 C C . LYS A 1 96 ? -3.951 1.344 -1.674 1.00 93.50 96 LYS A C 1
ATOM 784 O O . LYS A 1 96 ? -4.305 1.032 -2.804 1.00 93.50 96 LYS A O 1
ATOM 789 N N . MET A 1 97 ? -2.737 1.818 -1.389 1.00 89.31 97 MET A N 1
ATOM 790 C CA . MET A 1 97 ? -1.735 2.123 -2.420 1.00 89.31 97 MET A CA 1
ATOM 791 C C . MET A 1 97 ? -1.430 0.902 -3.294 1.00 89.31 97 MET A C 1
ATOM 793 O O . MET A 1 97 ? -1.552 0.964 -4.512 1.00 89.31 97 MET A O 1
ATOM 797 N N . ILE A 1 98 ? -1.104 -0.241 -2.681 1.00 89.19 98 ILE A N 1
ATOM 798 C CA . ILE A 1 98 ? -0.751 -1.459 -3.426 1.00 89.19 98 ILE A CA 1
ATOM 799 C C . ILE A 1 98 ? -1.945 -1.971 -4.248 1.00 89.19 98 ILE A C 1
ATOM 801 O O . ILE A 1 98 ? -1.765 -2.438 -5.373 1.00 89.19 98 ILE A O 1
ATOM 805 N N . ARG A 1 99 ? -3.175 -1.884 -3.720 1.00 87.88 99 ARG A N 1
ATOM 806 C CA . ARG A 1 99 ? -4.379 -2.298 -4.458 1.00 87.88 99 ARG A CA 1
ATOM 807 C C . ARG A 1 99 ? -4.704 -1.369 -5.623 1.00 87.88 99 ARG A C 1
ATOM 809 O O . ARG A 1 99 ? -5.073 -1.880 -6.677 1.00 87.88 99 ARG A O 1
ATOM 816 N N . ASP A 1 100 ? -4.575 -0.059 -5.447 1.00 84.00 100 ASP A N 1
ATOM 817 C CA . ASP A 1 100 ? -4.855 0.927 -6.495 1.00 84.00 100 ASP A CA 1
ATOM 818 C C . ASP A 1 100 ? -3.874 0.759 -7.673 1.00 84.00 100 ASP A C 1
ATOM 820 O O . ASP A 1 100 ? -4.295 0.721 -8.835 1.00 84.00 100 ASP A O 1
ATOM 824 N N . GLU A 1 101 ? -2.586 0.545 -7.382 1.00 78.06 101 GLU A N 1
ATOM 825 C CA . GLU A 1 101 ? -1.555 0.274 -8.395 1.00 78.06 101 GLU A CA 1
ATOM 826 C C . GLU A 1 101 ? -1.805 -1.053 -9.122 1.00 78.06 101 GLU A C 1
ATOM 828 O O . GLU A 1 101 ? -1.778 -1.112 -10.353 1.00 78.06 101 GLU A O 1
ATOM 833 N N . ARG A 1 102 ? -2.126 -2.122 -8.379 1.00 71.00 102 ARG A N 1
ATOM 834 C CA . ARG A 1 102 ? -2.433 -3.429 -8.970 1.00 71.00 102 ARG A CA 1
ATOM 835 C C . ARG A 1 102 ? -3.684 -3.385 -9.841 1.00 71.00 102 ARG A C 1
ATOM 837 O O . ARG A 1 102 ? -3.684 -3.949 -10.928 1.00 71.00 102 ARG A O 1
ATOM 844 N N . PHE A 1 103 ? -4.751 -2.732 -9.381 1.00 60.25 103 PHE A N 1
ATOM 845 C CA . PHE A 1 103 ? -5.990 -2.628 -10.148 1.00 60.25 103 PHE A CA 1
ATOM 846 C C . PHE A 1 103 ? -5.775 -1.847 -11.441 1.00 60.25 103 PHE A C 1
ATOM 848 O O . PHE A 1 103 ? -6.297 -2.241 -12.478 1.00 60.25 103 PHE A O 1
ATOM 855 N N . THR A 1 104 ? -4.980 -0.780 -11.397 1.00 63.03 104 THR A N 1
ATOM 856 C CA . THR A 1 104 ? -4.657 0.000 -12.591 1.00 63.03 104 THR A CA 1
ATOM 857 C C . THR A 1 104 ? -3.814 -0.835 -13.554 1.00 63.03 104 THR A C 1
ATOM 859 O O . THR A 1 104 ? -4.216 -1.042 -14.693 1.00 63.03 104 THR A O 1
ATOM 862 N N . SER A 1 105 ? -2.698 -1.399 -13.100 1.00 64.06 105 SER A N 1
ATOM 863 C CA . SER A 1 105 ? -1.754 -2.104 -13.973 1.00 64.06 105 SER A CA 1
ATOM 864 C C . SER A 1 105 ? -2.291 -3.443 -14.505 1.00 64.06 105 SER A C 1
ATOM 866 O O . SER A 1 105 ? -2.260 -3.672 -15.715 1.00 64.06 105 SER A O 1
ATOM 868 N N . ASP A 1 106 ? -2.873 -4.299 -13.655 1.00 62.06 106 ASP A N 1
ATOM 869 C CA . ASP A 1 106 ? -3.365 -5.625 -14.074 1.00 62.06 106 ASP A CA 1
ATOM 870 C C . ASP A 1 106 ? -4.623 -5.530 -14.958 1.00 62.06 106 ASP A C 1
ATOM 872 O O . ASP A 1 106 ? -4.811 -6.350 -15.865 1.00 62.06 106 ASP A O 1
ATOM 876 N N . ALA A 1 107 ? -5.509 -4.550 -14.720 1.00 60.56 107 ALA A N 1
ATOM 877 C CA . ALA A 1 107 ? -6.742 -4.422 -15.501 1.00 60.56 107 ALA A CA 1
ATOM 878 C C . ALA A 1 107 ? -6.452 -4.065 -16.964 1.00 60.56 107 ALA A C 1
ATOM 880 O O . ALA A 1 107 ? -7.062 -4.641 -17.870 1.00 60.56 107 ALA A O 1
ATOM 881 N N . TRP A 1 108 ? -5.503 -3.157 -17.204 1.00 59.97 108 TRP A N 1
ATOM 882 C CA . TRP A 1 108 ? -5.118 -2.767 -18.559 1.00 59.97 108 TRP A CA 1
ATOM 883 C C . TRP A 1 108 ? -4.328 -3.859 -19.276 1.00 59.97 108 TRP A C 1
ATOM 885 O O . TRP A 1 108 ? -4.626 -4.136 -20.439 1.00 59.97 108 TRP A O 1
ATOM 895 N N . VAL A 1 109 ? -3.396 -4.532 -18.590 1.00 63.66 109 VAL A N 1
ATOM 896 C CA . VAL A 1 109 ? -2.660 -5.674 -19.160 1.00 63.66 109 VAL A CA 1
ATOM 897 C C . VAL A 1 109 ? -3.636 -6.763 -19.603 1.00 63.66 109 VAL A C 1
ATOM 899 O O . VAL A 1 109 ? -3.623 -7.167 -20.766 1.00 63.66 109 VAL A O 1
ATOM 902 N N . SER A 1 110 ? -4.570 -7.165 -18.732 1.00 61.16 110 SER A N 1
ATOM 903 C CA . SER A 1 110 ? -5.551 -8.197 -19.085 1.00 61.16 110 SER A CA 1
ATOM 904 C C . SER A 1 110 ? -6.470 -7.772 -20.232 1.00 61.16 110 SER A C 1
ATOM 906 O O . 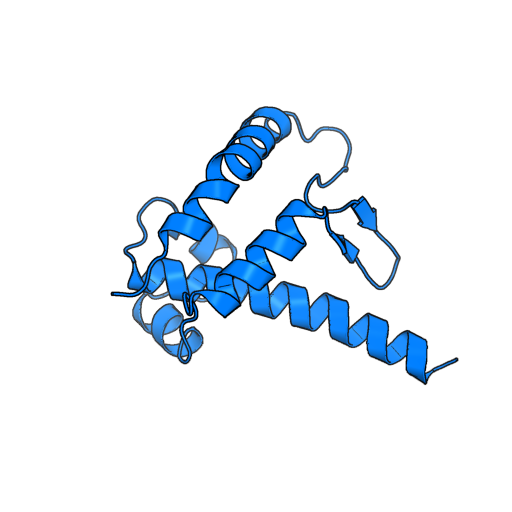SER A 1 110 ? -6.874 -8.614 -21.036 1.00 61.16 110 SER A O 1
ATOM 908 N N . TYR A 1 111 ? -6.817 -6.485 -20.322 1.00 67.50 111 TYR A N 1
ATOM 909 C CA . TYR A 1 111 ? -7.608 -5.964 -21.433 1.00 67.50 111 TYR A CA 1
ATOM 910 C C . TYR A 1 111 ? -6.845 -6.053 -22.758 1.00 67.50 111 TYR A C 1
ATOM 912 O O . TYR A 1 111 ? -7.397 -6.562 -23.731 1.00 67.50 111 TYR A O 1
ATOM 920 N N . VAL A 1 112 ? -5.584 -5.616 -22.806 1.00 65.81 112 VAL A N 1
ATOM 921 C CA . VAL A 1 112 ? -4.759 -5.661 -24.025 1.00 65.81 112 VAL A CA 1
ATOM 922 C C . VAL A 1 112 ? -4.542 -7.102 -24.491 1.00 65.81 112 VAL A C 1
ATOM 924 O O . VAL A 1 112 ? -4.773 -7.393 -25.662 1.00 65.81 112 VAL A O 1
ATOM 927 N N . GLU A 1 113 ? -4.193 -8.017 -23.585 1.00 69.00 113 GLU A N 1
ATOM 928 C CA . GLU A 1 113 ? -3.969 -9.435 -23.911 1.00 69.00 113 GLU A CA 1
ATOM 929 C C . GLU A 1 113 ? -5.220 -10.150 -24.440 1.00 69.00 113 GLU A C 1
ATOM 931 O O . GLU A 1 113 ? -5.108 -11.077 -25.236 1.00 69.00 113 GLU A O 1
ATOM 936 N N . LYS A 1 114 ? -6.418 -9.745 -23.999 1.00 64.50 114 LYS A N 1
ATOM 937 C CA . LYS A 1 114 ? -7.694 -10.345 -24.433 1.00 64.50 114 LYS A CA 1
ATOM 938 C C . LYS A 1 114 ? -8.313 -9.670 -25.656 1.00 64.50 114 LYS A C 1
ATOM 940 O O . LYS A 1 114 ? -9.273 -10.204 -26.207 1.00 64.50 114 LYS A O 1
ATOM 945 N N . SER A 1 115 ? -7.826 -8.489 -26.027 1.00 62.06 115 SER A N 1
ATOM 946 C CA . SER A 1 115 ? -8.373 -7.690 -27.131 1.00 62.06 115 SER A CA 1
ATOM 947 C C . SER A 1 115 ? -7.583 -7.835 -28.438 1.00 62.06 115 SER A C 1
ATOM 949 O O . SER A 1 115 ? -8.027 -7.299 -29.455 1.00 62.06 115 SER A O 1
ATOM 951 N N . GLY A 1 116 ? -6.431 -8.517 -28.411 1.00 48.00 116 GLY A N 1
ATOM 952 C CA . GLY A 1 116 ? -5.632 -8.899 -29.585 1.00 48.00 116 GLY A CA 1
ATOM 953 C C . GLY A 1 116 ? -5.898 -10.332 -30.027 1.00 48.00 116 GLY A C 1
ATOM 954 O O . GLY A 1 116 ? -5.806 -10.575 -31.251 1.00 48.00 116 GLY A O 1
#

Secondary structure (DSSP, 8-state):
---THHHHTTHHHHHHHHHHHTT--SS--TTEEEE-SS-EEEPHHHHHHHHHHHHTT---TTHHHHHHHTT--SHHHHHHHGGG--HHHHHHHHHHHHHHHHHHHHHHHHHHHHH-

Radius of gyration: 15.57 Å; chains: 1; bounding box: 31×31×45 Å

Foldseek 3Di:
DLPCVVLVVCVVVVVVQVVVCVPPPDPDDQQFPDDDPQATHGDPSVVVNLVVCVVSVLADPVLVVLCVVVVHDDDVSLVVCCVPDDSSNVRSSVNVVSVVNCCRHVVRVVVVVVVD

Organism: NCBI:txid163877